Protein AF-K3YEF7-F1 (afdb_monomer)

Foldseek 3Di:
DDPCPDVVVQVVVVVVCVVLCLCPDQADLPQSPDGDGLQCLCAAPPVNQVVQCVLCVVVVNNVLHHDHSDRLVRSLVVSLVVDDPVCSVVSSVSSVVSSVVSVVVSLVSSQVVVVVPVVSNVVNVVVVVVVVVVVVD

Sequence (137 aa):
MAIEIAPWAIKAIDTLLHRHGLRDRDECAMCAQEVETMDHLLTSCVHIREAWFRILRFFGLQCLLPQVEAPFAEWWIQERKRVAKTQRKDFDSLVWLVAWSFWKEWDIQMHERTTLQPVALTSVVLWKRGLEVGLAS

Solvent-accessible surface area (backbone atoms only — not comparable to full-atom values): 7986 Å² total; per-residue (Å²): 134,81,81,76,76,48,75,62,57,59,52,48,50,55,52,48,40,62,73,70,61,75,58,88,56,63,47,22,93,85,74,65,76,48,70,56,40,72,36,33,63,64,26,42,33,68,72,41,41,52,49,49,46,55,54,29,45,74,73,74,42,53,91,61,63,68,50,85,77,38,48,47,70,59,44,51,60,54,46,51,69,76,42,56,83,88,51,36,64,60,50,52,50,50,55,48,55,51,49,51,51,50,52,50,53,48,52,50,54,51,47,55,60,32,66,77,36,78,83,51,45,64,63,50,56,55,47,55,54,51,51,58,54,64,76,75,110

pLDDT: mean 73.19, std 17.08, range [29.02, 92.19]

Mean predicted aligned error: 10.68 Å

Radius of gyration: 16.07 Å; Cα contacts (8 Å, |Δi|>4): 102; chains: 1; bounding box: 41×20×41 Å

Structure (mmCIF, N/CA/C/O backbone):
data_AF-K3YEF7-F1
#
_entry.id   AF-K3YEF7-F1
#
loop_
_atom_site.group_PDB
_atom_site.id
_atom_site.type_symbol
_atom_site.label_atom_id
_atom_site.label_alt_id
_atom_site.label_comp_id
_atom_site.label_asym_id
_atom_site.label_entity_id
_atom_site.label_seq_id
_atom_site.pdbx_PDB_ins_code
_atom_site.Cartn_x
_atom_site.Cartn_y
_atom_site.Cartn_z
_atom_site.occupancy
_atom_site.B_iso_or_equiv
_atom_site.auth_seq_id
_atom_site.auth_comp_id
_atom_site.auth_asym_id
_atom_site.auth_atom_id
_atom_site.pdbx_PDB_model_num
ATOM 1 N N . MET A 1 1 ? 6.898 -7.769 15.592 1.00 29.02 1 MET A N 1
ATOM 2 C CA . MET A 1 1 ? 8.047 -7.110 14.949 1.00 29.02 1 MET A CA 1
ATOM 3 C C . MET A 1 1 ? 7.472 -6.227 13.859 1.00 29.02 1 MET A C 1
ATOM 5 O O . MET A 1 1 ? 7.133 -6.726 12.797 1.00 29.02 1 MET A O 1
ATOM 9 N N . ALA A 1 2 ? 7.164 -4.975 14.200 1.00 30.67 2 AL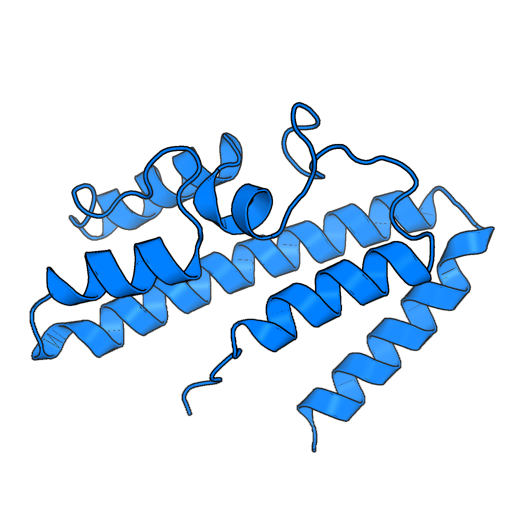A A N 1
ATOM 10 C CA . ALA A 1 2 ? 6.676 -4.008 13.228 1.00 30.67 2 ALA A CA 1
ATOM 11 C C . ALA A 1 2 ? 7.909 -3.495 12.492 1.00 30.67 2 ALA A C 1
ATOM 13 O O . ALA A 1 2 ? 8.770 -2.874 13.111 1.00 30.67 2 ALA A O 1
ATOM 14 N N . ILE A 1 3 ? 8.036 -3.836 11.215 1.00 39.62 3 ILE A N 1
ATOM 15 C CA . ILE A 1 3 ? 9.005 -3.177 10.350 1.00 39.62 3 ILE A CA 1
ATOM 16 C C . ILE A 1 3 ? 8.426 -1.778 10.143 1.00 39.62 3 ILE A C 1
ATOM 18 O O . ILE A 1 3 ? 7.530 -1.583 9.326 1.00 39.62 3 ILE A O 1
ATOM 22 N N . GLU A 1 4 ? 8.854 -0.815 10.958 1.00 36.84 4 GLU A N 1
ATOM 23 C CA . GLU A 1 4 ? 8.623 0.595 10.667 1.00 36.84 4 GLU A CA 1
ATOM 24 C C . GLU A 1 4 ? 9.440 0.925 9.416 1.00 36.84 4 GLU A C 1
ATOM 26 O O . GLU A 1 4 ? 10.593 1.344 9.499 1.00 36.84 4 GLU A O 1
ATOM 31 N N . ILE A 1 5 ? 8.862 0.711 8.228 1.00 47.75 5 ILE A N 1
ATOM 32 C CA . ILE A 1 5 ? 9.358 1.394 7.034 1.00 47.75 5 ILE A CA 1
ATOM 33 C C . ILE A 1 5 ? 9.026 2.858 7.254 1.00 47.75 5 ILE A C 1
ATOM 35 O O . ILE A 1 5 ? 7.924 3.336 6.984 1.00 47.75 5 ILE A O 1
ATOM 39 N N . ALA A 1 6 ? 9.992 3.557 7.830 1.00 46.38 6 ALA A N 1
ATOM 40 C CA . ALA A 1 6 ? 9.911 4.980 8.003 1.00 46.38 6 ALA A CA 1
ATOM 41 C C . ALA A 1 6 ? 9.719 5.633 6.618 1.00 46.38 6 ALA A C 1
ATOM 43 O O . ALA A 1 6 ? 10.348 5.200 5.650 1.00 46.38 6 ALA A O 1
ATOM 44 N N . PRO A 1 7 ? 8.902 6.692 6.495 1.00 48.62 7 PRO A N 1
ATOM 45 C CA . PRO A 1 7 ? 8.644 7.376 5.222 1.00 48.62 7 PRO A CA 1
ATOM 46 C C . PRO A 1 7 ? 9.907 7.801 4.448 1.00 48.62 7 PRO A C 1
ATOM 48 O O . PRO A 1 7 ? 9.867 7.990 3.233 1.00 48.62 7 PRO A O 1
ATOM 51 N N . TRP A 1 8 ? 11.055 7.921 5.127 1.00 44.50 8 TRP A N 1
ATOM 52 C CA . TRP A 1 8 ? 12.343 8.175 4.484 1.00 44.50 8 TRP A CA 1
ATOM 53 C C . TRP A 1 8 ? 12.890 6.971 3.707 1.00 44.50 8 TRP A C 1
ATOM 55 O O . TRP A 1 8 ? 13.545 7.182 2.695 1.00 44.50 8 TRP A O 1
ATOM 65 N N . ALA A 1 9 ? 12.607 5.731 4.115 1.00 46.81 9 ALA A N 1
ATOM 66 C CA . ALA A 1 9 ? 13.024 4.529 3.392 1.00 46.81 9 ALA A CA 1
ATOM 67 C C . ALA A 1 9 ? 12.296 4.425 2.044 1.00 46.81 9 ALA A C 1
ATOM 69 O O . ALA A 1 9 ? 12.902 4.073 1.036 1.00 46.81 9 ALA A O 1
ATOM 70 N 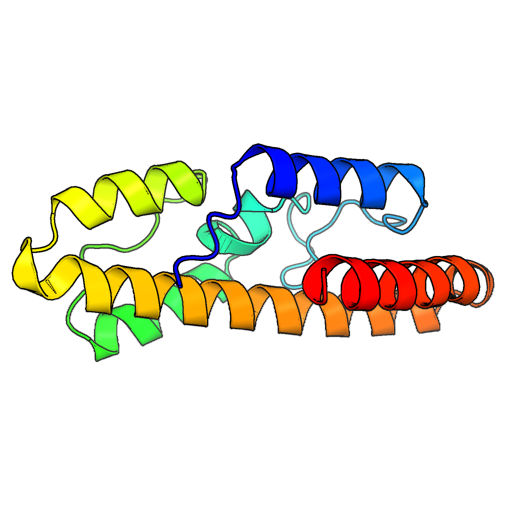N . ILE A 1 10 ? 11.031 4.856 2.008 1.00 53.44 10 ILE A N 1
ATOM 71 C CA . ILE A 1 10 ? 10.236 4.962 0.782 1.00 53.44 10 ILE A CA 1
ATOM 72 C C . ILE A 1 10 ? 10.866 5.961 -0.202 1.00 53.44 10 ILE A C 1
ATOM 74 O O . ILE A 1 10 ? 11.121 5.626 -1.358 1.00 53.44 10 ILE A O 1
ATOM 78 N N . LYS A 1 11 ? 11.213 7.164 0.276 1.00 55.75 11 LYS A N 1
ATOM 79 C CA . LYS A 1 11 ? 11.922 8.176 -0.530 1.00 55.75 11 LYS A CA 1
ATOM 80 C C . LYS A 1 11 ? 13.346 7.766 -0.912 1.00 55.75 11 LYS A C 1
ATOM 82 O O . LYS A 1 11 ? 13.826 8.150 -1.976 1.00 55.75 11 LYS A O 1
ATOM 87 N N . ALA A 1 12 ? 14.037 7.021 -0.053 1.00 56.69 12 ALA A N 1
ATOM 88 C CA . ALA A 1 12 ? 15.392 6.550 -0.316 1.00 56.69 12 ALA A CA 1
ATOM 89 C C . ALA A 1 12 ? 15.406 5.535 -1.461 1.00 56.69 12 ALA A C 1
ATOM 91 O O . ALA A 1 12 ? 16.270 5.624 -2.328 1.00 56.69 12 ALA A O 1
ATOM 92 N N . ILE A 1 13 ? 14.426 4.630 -1.506 1.00 58.34 13 ILE A N 1
ATOM 93 C CA . ILE A 1 13 ? 14.276 3.667 -2.599 1.00 58.34 13 ILE A CA 1
ATOM 94 C C . ILE A 1 13 ? 13.980 4.389 -3.923 1.00 58.34 13 ILE A C 1
ATOM 96 O O . ILE A 1 13 ? 14.663 4.126 -4.909 1.00 58.34 13 ILE A O 1
ATOM 100 N N . ASP A 1 14 ? 13.062 5.361 -3.931 1.00 61.06 14 ASP A N 1
ATOM 101 C CA . ASP A 1 14 ? 12.761 6.184 -5.118 1.00 61.06 14 ASP A CA 1
ATOM 102 C C . ASP A 1 14 ? 13.995 6.971 -5.616 1.00 61.06 14 ASP A C 1
ATOM 104 O O . ASP A 1 14 ? 14.341 6.945 -6.799 1.00 61.06 14 ASP A O 1
ATOM 108 N N . THR A 1 15 ? 14.756 7.569 -4.693 1.00 59.25 15 THR A N 1
ATOM 109 C CA . THR A 1 15 ? 16.005 8.284 -5.013 1.00 59.25 15 THR A CA 1
ATOM 110 C C . THR A 1 15 ? 17.083 7.344 -5.566 1.00 59.25 15 THR A C 1
ATOM 112 O O . THR A 1 15 ? 17.835 7.719 -6.467 1.00 59.25 15 THR A O 1
ATOM 115 N N . LEU A 1 16 ? 17.197 6.127 -5.028 1.00 59.88 16 LEU A N 1
ATOM 116 C CA . LEU A 1 16 ? 18.166 5.127 -5.482 1.00 59.88 16 LEU A CA 1
ATOM 117 C C . LEU A 1 16 ? 17.821 4.602 -6.880 1.00 59.88 16 LEU A C 1
ATOM 119 O O . LEU A 1 16 ? 18.717 4.482 -7.716 1.00 59.88 16 LEU A O 1
ATOM 123 N N . LEU A 1 17 ? 16.538 4.366 -7.162 1.00 57.78 17 LEU A N 1
ATOM 124 C CA . LEU A 1 17 ? 16.057 3.947 -8.483 1.00 57.78 17 LEU A CA 1
ATOM 125 C C . LEU A 1 17 ? 16.373 4.992 -9.560 1.00 57.78 17 LEU A C 1
ATOM 127 O O . LEU A 1 17 ? 16.890 4.638 -10.623 1.00 57.78 17 LEU A O 1
ATOM 131 N N . HIS A 1 18 ? 16.165 6.276 -9.251 1.00 56.34 18 HIS A N 1
ATOM 132 C CA . HIS A 1 18 ? 16.553 7.382 -10.130 1.00 56.34 18 HIS A CA 1
ATOM 133 C C . HIS A 1 18 ? 18.072 7.480 -10.339 1.00 56.34 18 HIS A C 1
ATOM 135 O O . HIS A 1 18 ? 18.526 7.711 -11.458 1.00 56.34 18 HIS A O 1
ATOM 141 N N . ARG A 1 19 ? 18.880 7.289 -9.288 1.00 52.38 19 ARG A N 1
ATOM 142 C CA . ARG A 1 19 ? 20.351 7.404 -9.373 1.00 52.38 19 ARG A CA 1
ATOM 143 C C . ARG A 1 19 ? 21.016 6.288 -10.174 1.00 52.38 19 ARG A C 1
ATOM 145 O O . ARG A 1 19 ? 22.077 6.520 -10.746 1.00 52.38 19 ARG A O 1
ATOM 152 N N . HIS A 1 20 ? 20.425 5.097 -10.203 1.00 54.84 20 HIS A N 1
ATOM 153 C CA . HIS A 1 20 ? 20.998 3.935 -10.888 1.00 54.84 20 HIS A CA 1
ATOM 154 C C . HIS A 1 20 ? 20.498 3.743 -12.327 1.00 54.84 20 HIS A C 1
ATOM 156 O O . HIS A 1 20 ? 20.843 2.736 -12.943 1.00 54.84 20 HIS A O 1
ATOM 162 N N . GLY A 1 21 ? 19.718 4.687 -12.872 1.00 52.22 21 GLY A N 1
ATOM 163 C CA . GLY A 1 21 ? 19.235 4.621 -14.258 1.00 52.22 21 GLY A CA 1
ATOM 164 C C . GLY A 1 21 ? 18.303 3.436 -14.527 1.00 52.22 21 GLY A C 1
ATOM 165 O O . GLY A 1 21 ? 18.144 3.025 -15.669 1.00 52.22 21 GLY A O 1
ATOM 166 N N . LEU A 1 22 ? 17.701 2.872 -13.474 1.00 56.66 22 LEU A N 1
ATOM 167 C CA . LEU A 1 22 ? 16.744 1.763 -13.569 1.00 56.66 22 LEU A CA 1
ATOM 168 C C . LEU A 1 22 ? 15.345 2.244 -13.999 1.00 56.66 22 LEU A C 1
ATOM 170 O O . LEU A 1 22 ? 14.469 1.436 -14.292 1.00 56.66 22 LEU A O 1
ATOM 174 N N . ARG A 1 23 ? 15.154 3.567 -14.068 1.00 56.53 23 ARG A N 1
ATOM 175 C CA . ARG A 1 23 ? 13.996 4.260 -14.639 1.00 56.53 23 ARG A CA 1
ATOM 176 C C . ARG A 1 23 ? 14.363 4.796 -16.025 1.00 56.53 23 ARG A C 1
ATOM 178 O O . ARG A 1 23 ? 14.766 5.942 -16.158 1.00 56.53 23 ARG A O 1
ATOM 185 N N . ASP A 1 24 ? 14.266 3.953 -17.049 1.00 52.91 24 ASP A N 1
ATOM 186 C CA . ASP A 1 24 ? 14.350 4.402 -18.456 1.00 52.91 24 ASP A CA 1
ATOM 187 C C . ASP A 1 24 ? 12.968 4.846 -18.990 1.00 52.91 24 ASP A C 1
ATOM 189 O O . ASP A 1 24 ? 12.842 5.502 -20.020 1.00 52.91 24 ASP A O 1
ATOM 193 N N . ARG A 1 25 ? 11.899 4.517 -18.251 1.00 56.88 25 ARG A N 1
ATOM 194 C CA . ARG A 1 25 ? 10.537 5.012 -18.459 1.00 56.88 25 ARG A CA 1
ATOM 195 C C . ARG A 1 25 ? 9.986 5.527 -17.140 1.00 56.88 25 ARG A C 1
ATOM 197 O O . ARG A 1 25 ? 9.997 4.800 -16.150 1.00 56.88 25 ARG A O 1
ATOM 204 N N . ASP A 1 26 ? 9.460 6.745 -17.160 1.00 69.00 26 ASP A N 1
ATOM 205 C CA . ASP A 1 26 ? 8.807 7.348 -15.998 1.00 69.00 26 ASP A CA 1
ATOM 206 C C . ASP A 1 26 ? 7.422 6.741 -15.728 1.00 69.00 26 ASP A C 1
ATOM 208 O O . ASP A 1 26 ? 6.829 7.042 -14.706 1.00 69.00 26 ASP A O 1
ATOM 212 N N . GLU A 1 27 ? 6.895 5.878 -16.602 1.00 78.75 27 GLU A N 1
ATOM 213 C CA . GLU A 1 27 ? 5.546 5.308 -16.509 1.00 78.75 27 GLU A CA 1
ATOM 214 C C . GLU A 1 27 ? 5.453 4.101 -15.555 1.00 78.75 27 GLU A C 1
ATOM 216 O O . GLU A 1 27 ? 6.294 3.196 -15.571 1.00 78.75 27 GLU A O 1
ATOM 221 N N . CYS A 1 28 ? 4.365 4.042 -14.780 1.00 80.88 28 CYS A N 1
ATOM 222 C CA . CYS A 1 28 ? 4.061 2.968 -13.834 1.00 80.88 28 CYS A CA 1
ATOM 223 C C . CYS A 1 28 ? 4.180 1.575 -14.453 1.00 80.88 28 CYS A C 1
ATOM 225 O O . CYS A 1 28 ? 3.621 1.290 -15.518 1.00 80.88 28 CYS A O 1
ATOM 227 N N . ALA A 1 29 ? 4.838 0.668 -13.727 1.00 76.75 29 ALA A N 1
ATOM 228 C CA . ALA A 1 29 ? 5.115 -0.662 -14.226 1.00 76.75 29 ALA A CA 1
ATOM 229 C C . ALA A 1 29 ? 3.882 -1.523 -14.508 1.00 76.75 29 ALA A C 1
ATOM 231 O O . ALA A 1 29 ? 3.939 -2.424 -15.344 1.00 76.75 29 ALA A O 1
ATOM 232 N N . MET A 1 30 ? 2.772 -1.213 -13.843 1.00 78.00 30 MET A N 1
ATOM 233 C CA . MET A 1 30 ? 1.524 -1.959 -13.958 1.00 78.00 30 MET A CA 1
ATOM 234 C C . MET A 1 30 ? 0.559 -1.336 -14.964 1.00 78.00 30 MET A C 1
ATOM 236 O O . MET A 1 30 ? 0.044 -2.044 -15.821 1.00 78.00 30 MET A O 1
ATOM 240 N N . CYS A 1 31 ? 0.281 -0.031 -14.854 1.00 83.62 31 CYS A N 1
ATOM 241 C CA . CYS A 1 31 ? -0.741 0.613 -15.685 1.00 83.62 31 CYS A CA 1
ATOM 242 C C . CYS A 1 31 ? -0.185 1.267 -16.957 1.00 83.62 31 CYS A C 1
ATOM 244 O O . CYS A 1 31 ? -0.956 1.469 -17.888 1.00 83.62 31 CYS A O 1
ATOM 246 N N . ALA A 1 32 ? 1.114 1.602 -17.001 1.00 82.31 32 ALA A N 1
ATOM 247 C CA . ALA A 1 32 ? 1.764 2.327 -18.100 1.00 82.31 32 ALA A CA 1
ATOM 248 C C . ALA A 1 32 ? 1.052 3.636 -18.524 1.00 82.31 32 ALA A C 1
ATOM 250 O O . ALA A 1 32 ? 1.108 4.031 -19.683 1.00 82.31 32 ALA A O 1
ATOM 251 N N . GLN A 1 33 ? 0.331 4.285 -17.603 1.00 79.75 33 GLN A N 1
ATOM 252 C CA . GLN A 1 33 ? -0.495 5.471 -17.886 1.00 79.75 33 GLN A CA 1
ATOM 253 C C . GLN A 1 33 ? -0.016 6.733 -17.169 1.00 79.75 33 GLN A C 1
ATOM 255 O O . GLN A 1 33 ? -0.118 7.825 -17.717 1.00 79.75 33 GLN A O 1
ATOM 260 N N . GLU A 1 34 ? 0.478 6.594 -15.942 1.00 81.69 34 GLU A N 1
ATOM 261 C CA . GLU A 1 34 ? 0.911 7.714 -15.107 1.00 81.69 34 GLU A CA 1
ATOM 262 C C . GLU A 1 34 ? 2.357 7.543 -14.665 1.00 81.69 34 GLU A C 1
ATOM 264 O O . GLU A 1 34 ? 2.907 6.439 -14.720 1.00 81.69 34 GLU A O 1
ATOM 269 N N . VAL A 1 35 ? 2.946 8.642 -14.187 1.00 79.12 35 VAL A N 1
ATOM 270 C CA . VAL A 1 35 ? 4.290 8.629 -13.620 1.00 79.12 35 VAL A CA 1
ATOM 271 C C . VAL A 1 35 ? 4.330 7.678 -12.434 1.00 79.12 35 VAL A C 1
ATOM 273 O O . VAL A 1 35 ? 3.537 7.764 -11.493 1.00 79.12 35 VAL A O 1
ATOM 276 N N . GLU A 1 36 ? 5.275 6.754 -12.477 1.00 76.19 36 GLU A N 1
ATOM 277 C CA . GLU A 1 36 ? 5.503 5.838 -11.395 1.00 76.19 36 GLU A CA 1
ATOM 278 C C . GLU A 1 36 ? 5.985 6.607 -10.170 1.00 76.19 36 GLU A C 1
ATOM 280 O O . GLU A 1 36 ? 7.008 7.282 -10.174 1.00 76.19 36 GLU A O 1
ATOM 285 N N . THR A 1 37 ? 5.262 6.469 -9.076 1.00 79.81 37 THR A N 1
ATOM 286 C CA . THR A 1 37 ? 5.700 6.886 -7.747 1.00 79.81 37 THR A CA 1
ATOM 287 C C . THR A 1 37 ? 5.328 5.772 -6.786 1.00 79.81 37 THR A C 1
ATOM 289 O O . THR A 1 37 ? 4.456 4.959 -7.094 1.00 79.81 37 THR A O 1
ATOM 292 N N . MET A 1 38 ? 5.967 5.705 -5.619 1.00 76.19 38 MET A N 1
ATOM 293 C CA . MET A 1 38 ? 5.579 4.718 -4.606 1.00 76.19 38 MET A CA 1
ATOM 294 C C . MET A 1 38 ? 4.098 4.866 -4.22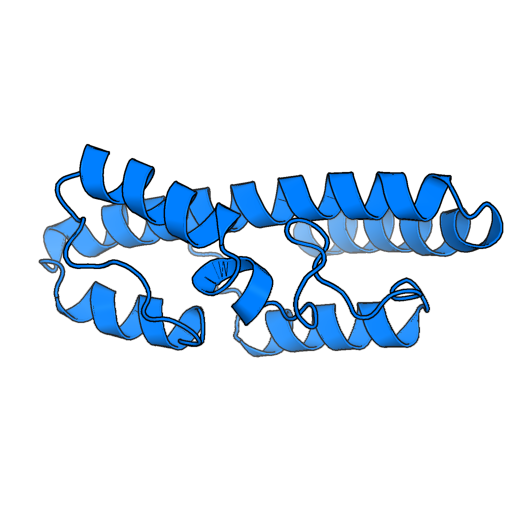7 1.00 76.19 38 MET A C 1
ATOM 296 O O . MET A 1 38 ? 3.387 3.874 -4.094 1.00 76.19 38 MET A O 1
ATOM 300 N N . ASP A 1 39 ? 3.617 6.103 -4.101 1.00 81.44 39 ASP A N 1
ATOM 301 C CA . ASP A 1 39 ? 2.212 6.378 -3.810 1.00 81.44 39 ASP A CA 1
ATOM 302 C C . ASP A 1 39 ? 1.313 5.955 -4.979 1.00 81.44 39 ASP A C 1
ATOM 304 O O . ASP A 1 39 ? 0.300 5.286 -4.776 1.00 81.44 39 ASP A O 1
ATOM 308 N N . HIS A 1 40 ? 1.716 6.212 -6.227 1.00 83.50 40 HIS A N 1
ATOM 309 C CA . HIS A 1 40 ? 0.980 5.679 -7.371 1.00 83.50 40 HIS A CA 1
ATOM 310 C C . HIS A 1 40 ? 0.962 4.144 -7.362 1.00 83.50 40 HIS A C 1
ATOM 312 O O . HIS A 1 40 ? -0.091 3.539 -7.531 1.00 83.50 40 HIS A O 1
ATOM 318 N N . LEU A 1 41 ? 2.085 3.495 -7.077 1.00 83.00 41 LEU A N 1
ATOM 319 C CA . LEU A 1 41 ? 2.189 2.041 -7.018 1.00 83.00 41 LEU A CA 1
ATOM 320 C C . LEU A 1 41 ? 1.343 1.418 -5.898 1.00 83.00 41 LEU A C 1
ATOM 322 O O . LEU A 1 41 ? 0.818 0.326 -6.075 1.00 83.00 41 LEU A O 1
ATOM 326 N N . LEU A 1 42 ? 1.224 2.072 -4.743 1.00 85.12 42 LEU A N 1
ATOM 327 C CA . LEU A 1 42 ? 0.601 1.476 -3.559 1.00 85.12 42 LEU A CA 1
ATOM 328 C C . LEU A 1 42 ? -0.850 1.903 -3.336 1.00 85.12 42 LEU A C 1
ATOM 330 O O . LEU A 1 42 ? -1.594 1.149 -2.707 1.00 85.12 42 LEU A O 1
ATOM 334 N N . THR A 1 43 ? -1.280 3.062 -3.836 1.00 85.69 43 THR A N 1
ATOM 335 C CA . THR A 1 43 ? -2.653 3.561 -3.631 1.00 85.69 43 THR A CA 1
ATOM 336 C C . THR A 1 43 ? -3.344 4.048 -4.891 1.00 85.69 43 THR A C 1
ATOM 338 O O . THR A 1 43 ? -4.564 3.902 -4.972 1.00 85.69 43 THR A O 1
ATOM 341 N N . SER A 1 44 ? -2.626 4.603 -5.875 1.00 84.94 44 SER A N 1
ATOM 342 C CA . SER A 1 44 ? -3.290 5.337 -6.970 1.00 84.94 44 SER A CA 1
ATOM 343 C C . SER A 1 44 ? -3.406 4.573 -8.290 1.00 84.94 44 SER A C 1
ATOM 345 O O . SER A 1 44 ? -4.311 4.873 -9.063 1.00 84.94 44 SER A O 1
ATOM 347 N N . CYS A 1 45 ? -2.596 3.546 -8.539 1.00 87.88 45 CYS A N 1
ATOM 348 C CA . CYS A 1 45 ? -2.648 2.735 -9.754 1.00 87.88 45 CYS A CA 1
ATOM 349 C C . CYS A 1 45 ? -4.006 2.034 -9.884 1.00 87.88 45 CYS A C 1
ATOM 351 O O . CYS A 1 45 ? -4.518 1.448 -8.929 1.00 87.88 45 CYS A O 1
ATOM 353 N N . VAL A 1 46 ? -4.594 2.050 -11.084 1.00 88.19 46 VAL A N 1
ATOM 354 C CA . VAL A 1 46 ? -5.930 1.483 -11.337 1.00 88.19 46 VAL A CA 1
ATOM 355 C C . VAL A 1 46 ? -6.037 0.002 -10.951 1.00 88.19 46 VAL A C 1
ATOM 357 O O . VAL A 1 46 ? -7.019 -0.397 -10.324 1.00 88.19 46 VAL A O 1
ATOM 360 N N . HIS A 1 47 ? -5.007 -0.799 -11.243 1.00 86.31 47 HIS A N 1
ATOM 361 C CA . HIS A 1 47 ? -4.959 -2.219 -10.877 1.00 86.31 47 HIS A CA 1
ATOM 362 C C . HIS A 1 47 ? -4.876 -2.418 -9.362 1.00 86.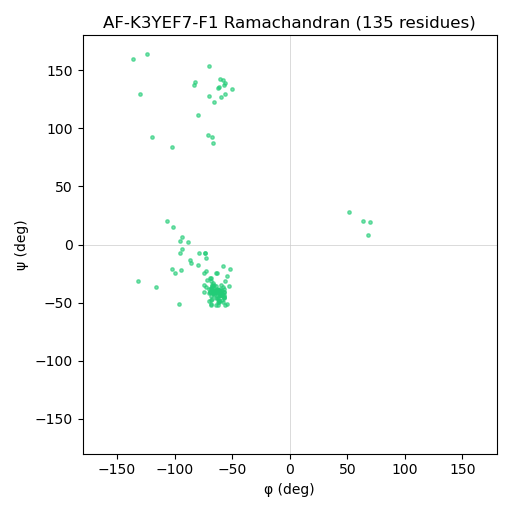31 47 HIS A C 1
ATOM 364 O O . HIS A 1 47 ? -5.488 -3.331 -8.808 1.00 86.31 47 HIS A O 1
ATOM 370 N N . ILE A 1 48 ? -4.160 -1.525 -8.688 1.00 88.94 48 ILE A N 1
ATOM 371 C CA . ILE A 1 48 ? -3.923 -1.566 -7.247 1.00 88.94 48 ILE A CA 1
ATOM 372 C C . ILE A 1 48 ? -5.172 -1.144 -6.484 1.00 88.94 48 ILE A C 1
ATOM 374 O O . ILE A 1 48 ? -5.553 -1.805 -5.522 1.00 88.94 48 ILE A O 1
ATOM 378 N N . ARG A 1 49 ? -5.882 -0.113 -6.954 1.00 89.38 49 ARG A N 1
ATOM 379 C CA . ARG A 1 49 ? -7.182 0.283 -6.393 1.00 89.38 49 ARG A CA 1
ATOM 380 C C . ARG A 1 49 ? -8.213 -0.834 -6.497 1.00 89.38 49 ARG A C 1
ATOM 382 O O . ARG A 1 49 ? -8.921 -1.098 -5.529 1.00 89.38 49 ARG A O 1
ATOM 389 N N . GLU A 1 50 ? -8.280 -1.515 -7.639 1.00 90.62 50 GLU A N 1
ATOM 390 C CA . GLU A 1 50 ? -9.172 -2.666 -7.814 1.00 90.62 50 GLU A CA 1
ATOM 391 C C . GLU A 1 50 ? -8.783 -3.825 -6.880 1.00 90.62 50 GLU A C 1
ATOM 393 O O . GLU A 1 50 ? -9.648 -4.453 -6.263 1.00 90.62 50 GLU A O 1
ATOM 398 N N . ALA A 1 51 ? -7.484 -4.092 -6.711 1.00 90.12 51 ALA A N 1
ATOM 399 C CA . ALA A 1 51 ? -7.008 -5.099 -5.768 1.00 90.12 51 ALA A CA 1
ATOM 400 C C . ALA A 1 51 ? -7.362 -4.734 -4.313 1.00 90.12 51 ALA A C 1
ATOM 402 O O . ALA A 1 51 ? -7.922 -5.569 -3.597 1.00 90.12 51 ALA A O 1
ATOM 403 N N . TRP A 1 52 ? -7.140 -3.483 -3.896 1.00 90.81 52 TRP A N 1
ATOM 404 C CA . TRP A 1 52 ? -7.587 -2.973 -2.595 1.00 90.81 52 TRP A CA 1
ATOM 405 C C . TRP A 1 52 ? -9.094 -3.124 -2.411 1.00 90.81 52 TRP A C 1
ATOM 407 O O . TRP A 1 52 ? -9.523 -3.599 -1.361 1.00 90.81 52 TRP A O 1
ATOM 417 N N . PHE A 1 53 ? -9.897 -2.785 -3.423 1.00 90.94 53 PHE A N 1
ATOM 418 C CA . PHE A 1 53 ? -11.349 -2.966 -3.398 1.00 90.94 53 PHE A CA 1
ATOM 419 C C . PHE A 1 53 ? -11.733 -4.412 -3.116 1.00 90.94 53 PHE A C 1
ATOM 421 O O . PHE A 1 53 ? -12.492 -4.672 -2.181 1.00 90.94 53 PHE A O 1
ATOM 428 N N . ARG A 1 54 ? -11.182 -5.363 -3.872 1.00 92.00 54 ARG A N 1
ATOM 429 C CA . ARG A 1 54 ? -11.492 -6.790 -3.704 1.00 92.00 54 ARG A CA 1
ATOM 430 C C . ARG A 1 54 ? -11.092 -7.305 -2.327 1.00 92.00 54 ARG A C 1
ATOM 432 O O . ARG A 1 54 ? -11.891 -7.984 -1.684 1.00 92.00 54 ARG A O 1
ATOM 439 N N . ILE A 1 55 ? -9.890 -6.959 -1.871 1.00 90.19 55 ILE A N 1
ATOM 440 C CA . ILE A 1 55 ? -9.354 -7.424 -0.590 1.00 90.19 55 ILE A CA 1
ATOM 441 C C . ILE A 1 55 ? -10.143 -6.808 0.566 1.00 90.19 55 ILE A C 1
ATOM 443 O O . ILE A 1 55 ? -10.678 -7.535 1.398 1.00 90.19 55 ILE A O 1
ATOM 447 N N . LEU A 1 56 ? -10.305 -5.484 0.603 1.00 90.75 56 LEU A N 1
ATOM 448 C CA . LEU A 1 56 ? -11.044 -4.819 1.678 1.00 90.75 56 LEU A CA 1
ATOM 449 C C . LEU A 1 56 ? -12.514 -5.236 1.695 1.00 90.75 56 LEU A C 1
ATOM 451 O O . LEU A 1 56 ? -13.062 -5.458 2.771 1.00 90.75 56 LEU A O 1
ATOM 455 N N . ARG A 1 57 ? -13.147 -5.422 0.532 1.00 92.19 57 ARG A N 1
ATOM 456 C CA . ARG A 1 57 ? -14.518 -5.944 0.452 1.00 92.19 57 ARG A CA 1
ATOM 457 C C . ARG A 1 57 ? -14.631 -7.355 1.024 1.00 92.19 57 ARG A C 1
ATOM 459 O O . ARG A 1 57 ? -15.614 -7.632 1.706 1.00 92.19 57 ARG A O 1
ATOM 466 N N . PHE A 1 58 ? -13.648 -8.225 0.788 1.00 89.94 58 PHE A N 1
ATOM 467 C CA . PHE A 1 58 ? -13.621 -9.570 1.374 1.00 89.94 58 PHE A CA 1
ATOM 468 C C . PHE A 1 58 ? -13.614 -9.529 2.911 1.00 89.94 58 PHE A C 1
ATOM 470 O O . PHE A 1 58 ? -14.280 -10.339 3.550 1.00 89.94 58 PHE A O 1
ATOM 477 N N . PHE A 1 59 ? -12.947 -8.535 3.503 1.00 86.81 59 PHE A N 1
ATOM 478 C CA . PHE A 1 59 ? -12.931 -8.307 4.953 1.00 86.81 59 PHE A CA 1
ATOM 479 C C . PHE A 1 59 ? -14.078 -7.415 5.471 1.00 86.81 59 PHE A C 1
ATOM 481 O O . PHE A 1 59 ? -14.125 -7.123 6.664 1.00 86.81 59 PHE A O 1
ATOM 488 N N . GLY A 1 60 ? -15.001 -6.960 4.612 1.00 89.50 60 GLY A N 1
ATOM 489 C CA . GLY A 1 60 ? -16.075 -6.029 4.994 1.00 89.50 60 GLY A CA 1
ATOM 490 C C . GLY A 1 60 ? -15.597 -4.606 5.328 1.00 89.50 60 GLY A C 1
ATOM 491 O O . GLY A 1 60 ? -16.299 -3.854 6.002 1.00 89.50 60 GLY A O 1
ATOM 492 N N . LEU A 1 61 ? -14.400 -4.238 4.870 1.00 89.81 61 LEU A N 1
ATOM 493 C CA . LEU A 1 61 ? -13.703 -2.974 5.128 1.00 89.81 61 LEU A CA 1
ATOM 494 C C . LEU A 1 61 ? -13.693 -2.038 3.910 1.00 89.81 61 LEU A C 1
ATOM 496 O O . LEU A 1 61 ? -12.867 -1.132 3.829 1.00 89.81 61 LEU A O 1
ATOM 500 N N . GLN A 1 62 ? -14.599 -2.219 2.946 1.00 90.19 62 GLN A N 1
ATOM 501 C CA . GLN A 1 62 ? -14.637 -1.421 1.712 1.00 90.19 62 GLN A CA 1
ATOM 502 C C . GLN A 1 62 ? -14.791 0.092 1.950 1.00 90.19 62 GLN A C 1
ATOM 504 O O . GLN A 1 62 ? -14.489 0.891 1.073 1.00 90.19 62 GLN A O 1
ATOM 509 N N . CYS A 1 63 ? -15.247 0.512 3.132 1.00 89.12 63 CYS A N 1
ATOM 510 C CA . CYS A 1 63 ? -15.327 1.926 3.498 1.00 89.12 63 CYS A CA 1
ATOM 511 C C . CYS A 1 63 ? -13.960 2.570 3.799 1.00 89.12 63 CYS A C 1
ATOM 513 O O . CYS A 1 63 ? -13.918 3.788 3.994 1.00 89.12 63 CYS A O 1
ATOM 515 N N . LEU A 1 64 ? -12.886 1.772 3.851 1.00 89.88 64 LEU A N 1
ATOM 516 C CA . LEU A 1 64 ? -11.507 2.189 4.121 1.00 89.88 64 LEU A CA 1
ATOM 517 C C . LEU A 1 64 ? -10.647 2.276 2.848 1.00 89.88 64 LEU A C 1
ATOM 519 O O . LEU A 1 64 ? -9.423 2.280 2.928 1.00 89.88 64 LEU A O 1
ATOM 523 N N . LEU A 1 65 ? -11.259 2.280 1.661 1.00 89.81 65 LEU A N 1
ATOM 524 C CA . LEU A 1 65 ? -10.517 2.329 0.400 1.00 89.81 65 LEU A CA 1
ATOM 525 C C . LEU A 1 65 ? -9.663 3.596 0.281 1.00 89.81 65 LEU A C 1
ATOM 527 O O . LEU A 1 65 ? -10.124 4.668 0.681 1.00 89.81 65 LEU A O 1
ATOM 531 N N . PRO A 1 66 ? -8.455 3.495 -0.303 1.00 85.00 66 PRO A N 1
ATOM 532 C CA . PRO A 1 66 ? -7.658 4.670 -0.594 1.00 85.00 66 PRO A CA 1
ATOM 533 C C . PRO A 1 66 ? -8.380 5.577 -1.582 1.00 85.00 66 PRO A C 1
ATOM 535 O O . PRO A 1 66 ? -8.947 5.125 -2.579 1.00 85.00 66 PRO A O 1
ATOM 538 N N . GLN A 1 67 ? -8.364 6.873 -1.274 1.00 81.25 67 GLN A N 1
ATOM 539 C CA . GLN A 1 67 ? -8.798 7.903 -2.206 1.00 81.25 67 GLN A CA 1
ATOM 540 C C . GLN A 1 67 ? -7.785 8.017 -3.347 1.00 81.25 67 GLN A C 1
ATOM 542 O O . GLN A 1 67 ? -6.606 7.693 -3.187 1.00 81.25 67 GLN A O 1
ATOM 547 N N . VAL A 1 68 ? -8.262 8.476 -4.503 1.00 71.12 68 VAL A N 1
ATOM 548 C CA . VAL A 1 68 ? -7.410 8.775 -5.657 1.00 71.12 68 VAL A CA 1
ATOM 549 C C . VAL A 1 68 ? -6.338 9.778 -5.221 1.00 71.12 68 VAL A C 1
ATOM 551 O O . VAL A 1 68 ? -6.673 10.771 -4.582 1.00 71.12 68 VAL A O 1
ATOM 554 N N . GLU A 1 69 ? -5.070 9.472 -5.515 1.00 75.00 69 GLU A N 1
ATOM 555 C CA . GLU A 1 69 ? -3.889 10.301 -5.209 1.00 75.00 69 GLU A CA 1
ATOM 556 C C . GLU A 1 69 ? -3.533 10.459 -3.719 1.00 75.00 69 GLU A C 1
ATOM 558 O O . GLU A 1 69 ? -2.621 11.213 -3.381 1.00 75.00 69 GLU A O 1
ATOM 563 N N . ALA A 1 70 ? -4.181 9.733 -2.801 1.00 78.00 70 ALA A N 1
ATOM 564 C CA . ALA A 1 70 ? -3.800 9.789 -1.391 1.00 78.00 70 ALA A CA 1
ATOM 565 C C . ALA A 1 70 ? -2.429 9.116 -1.162 1.00 78.00 70 ALA A C 1
ATOM 567 O O . ALA A 1 70 ? -2.278 7.939 -1.517 1.00 78.00 70 ALA A O 1
ATOM 568 N N . PRO A 1 71 ? -1.456 9.787 -0.512 1.00 85.00 71 PRO A N 1
ATOM 569 C CA . PRO A 1 71 ? -0.193 9.157 -0.145 1.00 85.00 71 PRO A CA 1
ATOM 570 C C . PRO A 1 71 ? -0.430 7.924 0.730 1.00 85.00 71 PRO A C 1
ATOM 572 O O . PRO A 1 71 ? -1.246 7.960 1.660 1.00 85.00 71 PRO A O 1
ATOM 575 N N . PHE A 1 72 ? 0.294 6.834 0.472 1.00 84.62 72 PHE A N 1
ATOM 576 C CA . PHE A 1 72 ? 0.038 5.537 1.111 1.00 84.62 72 PHE A CA 1
ATOM 577 C C . PHE A 1 72 ? 0.097 5.614 2.639 1.00 84.62 72 PHE A C 1
ATOM 579 O O . PHE A 1 72 ? -0.794 5.122 3.337 1.00 84.62 72 PHE A O 1
ATOM 586 N N . ALA A 1 73 ? 1.126 6.280 3.165 1.00 84.25 73 ALA A N 1
ATOM 587 C CA . ALA A 1 73 ? 1.316 6.431 4.603 1.00 84.25 73 ALA A CA 1
ATOM 588 C C . ALA A 1 73 ? 0.202 7.269 5.252 1.00 84.25 73 ALA A C 1
ATOM 590 O O . ALA A 1 73 ? -0.263 6.947 6.348 1.00 84.25 73 ALA A O 1
ATOM 591 N N . GLU A 1 74 ? -0.246 8.331 4.580 1.00 86.69 74 GLU A N 1
ATOM 592 C CA . GLU A 1 74 ? -1.303 9.203 5.092 1.00 86.69 74 GLU A CA 1
ATOM 593 C C . GLU A 1 74 ? -2.645 8.482 5.122 1.00 86.69 74 GLU A C 1
ATOM 595 O O . GLU A 1 74 ? -3.311 8.478 6.162 1.00 86.69 74 GLU A O 1
ATOM 600 N N . TRP A 1 75 ? -2.997 7.810 4.023 1.00 90.50 75 TRP A N 1
ATOM 601 C CA . TRP A 1 75 ? -4.192 6.976 3.940 1.00 90.50 75 TRP A CA 1
ATOM 602 C C . TRP A 1 75 ? -4.214 5.922 5.052 1.00 90.50 75 TRP A C 1
ATOM 604 O O . TRP A 1 75 ? -5.177 5.854 5.818 1.00 90.50 75 TRP A O 1
ATOM 614 N N . TRP A 1 76 ? -3.132 5.155 5.217 1.00 90.69 76 TRP A N 1
ATOM 615 C CA . TRP A 1 76 ? -3.065 4.117 6.247 1.00 90.69 76 TRP A CA 1
ATOM 616 C C . TRP A 1 76 ? -3.290 4.706 7.647 1.00 90.69 76 TRP A C 1
ATOM 618 O O . TRP A 1 76 ? -4.143 4.224 8.400 1.00 90.69 76 TRP A O 1
ATOM 628 N N . ILE A 1 77 ? -2.592 5.788 8.004 1.00 88.19 77 ILE A N 1
ATOM 629 C CA . ILE A 1 77 ? -2.737 6.421 9.324 1.00 88.19 77 ILE A CA 1
ATOM 630 C C . ILE A 1 77 ? -4.165 6.938 9.548 1.00 88.19 77 ILE A C 1
ATOM 632 O O . ILE A 1 77 ? -4.680 6.841 10.669 1.00 88.19 77 ILE A O 1
ATOM 636 N N . GLN A 1 78 ? -4.803 7.499 8.520 1.00 90.25 78 GLN A N 1
ATOM 637 C CA . GLN A 1 78 ? -6.170 8.011 8.605 1.00 90.25 78 GLN A CA 1
ATOM 638 C C . GLN A 1 78 ? -7.186 6.880 8.789 1.00 90.25 78 GLN A C 1
ATOM 640 O O . GLN A 1 78 ? -7.958 6.903 9.753 1.00 90.25 78 GLN A O 1
ATOM 645 N N . GLU A 1 79 ? -7.137 5.848 7.950 1.00 90.88 79 GLU A N 1
ATOM 646 C CA . GLU A 1 79 ? -8.088 4.735 8.005 1.00 90.88 79 GLU A CA 1
ATOM 647 C C . GLU A 1 79 ? -7.925 3.892 9.268 1.00 90.88 79 GLU A C 1
ATOM 649 O O . GLU A 1 79 ? -8.906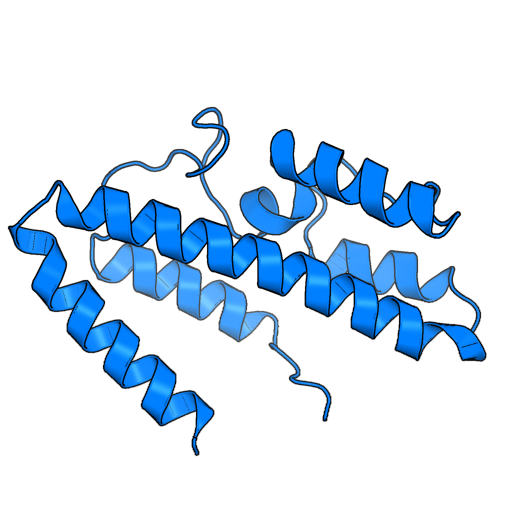 3.502 9.908 1.00 90.88 79 GLU A O 1
ATOM 654 N N . ARG A 1 80 ? -6.689 3.733 9.748 1.00 90.81 80 ARG A N 1
ATOM 655 C CA . ARG A 1 80 ? -6.402 3.080 11.030 1.00 90.81 80 ARG A CA 1
ATOM 656 C C . ARG A 1 80 ? -7.128 3.728 12.212 1.00 90.81 80 ARG A C 1
ATOM 658 O O . ARG A 1 80 ? -7.466 3.041 13.182 1.00 90.81 80 ARG A O 1
ATOM 665 N N . LYS A 1 81 ? -7.377 5.044 12.178 1.00 90.94 81 LYS A N 1
ATOM 666 C CA . LYS A 1 81 ? -8.126 5.738 13.246 1.00 90.94 81 LYS A CA 1
ATOM 667 C C . LYS A 1 81 ? -9.597 5.322 13.276 1.00 90.94 81 LYS A C 1
ATOM 669 O O . LYS A 1 81 ? -10.176 5.327 14.362 1.00 90.94 81 LYS A O 1
ATOM 674 N N . ARG A 1 82 ? -10.158 4.927 12.129 1.00 91.12 82 ARG A N 1
ATOM 675 C CA . ARG A 1 82 ? -11.545 4.458 11.968 1.00 91.12 82 ARG A CA 1
ATOM 676 C C . ARG A 1 82 ? -11.724 2.998 12.402 1.00 91.12 82 ARG A C 1
ATOM 678 O O . ARG A 1 82 ? -12.840 2.588 12.700 1.00 91.12 82 ARG A O 1
ATOM 685 N N . VAL A 1 83 ? -10.631 2.240 12.511 1.00 90.25 83 VAL A N 1
ATOM 686 C CA . VAL A 1 83 ? -10.620 0.856 13.009 1.00 90.25 83 VAL A CA 1
ATOM 687 C C . VAL A 1 83 ? -10.590 0.814 14.543 1.00 90.25 83 VAL A C 1
ATOM 689 O O . VAL A 1 83 ? -9.827 1.538 15.205 1.00 90.25 83 VAL A O 1
ATOM 692 N N . ALA A 1 84 ? -11.400 -0.079 15.123 1.00 91.81 84 ALA A N 1
ATOM 693 C CA . ALA A 1 84 ? -11.444 -0.331 16.561 1.00 91.81 84 ALA A CA 1
ATOM 694 C C . ALA A 1 84 ? -10.055 -0.707 17.103 1.00 91.81 84 ALA A C 1
ATOM 696 O O . ALA A 1 84 ? -9.327 -1.482 16.487 1.00 91.81 84 ALA A O 1
ATOM 697 N N . LYS A 1 85 ? -9.678 -0.195 18.286 1.00 89.75 85 LYS A N 1
ATOM 698 C CA . LYS A 1 85 ? -8.323 -0.375 18.855 1.00 89.75 85 LYS A CA 1
ATOM 699 C C . LYS A 1 85 ? -7.871 -1.840 18.916 1.00 89.75 85 LYS A C 1
ATOM 701 O O . LYS A 1 85 ? -6.691 -2.104 18.707 1.00 89.75 85 LYS A O 1
ATOM 706 N N . THR A 1 86 ? -8.795 -2.759 19.184 1.00 91.75 86 THR A N 1
ATOM 707 C CA . THR A 1 86 ? -8.550 -4.207 19.254 1.00 91.75 86 THR A CA 1
ATOM 708 C C . THR A 1 86 ? -8.217 -4.826 17.896 1.00 91.75 86 THR A C 1
ATOM 710 O O . THR A 1 86 ? -7.410 -5.743 17.849 1.00 91.75 86 THR A O 1
ATOM 713 N N . GLN A 1 87 ? -8.767 -4.291 16.804 1.00 89.25 87 GLN A N 1
ATOM 714 C CA . GLN A 1 87 ? -8.606 -4.798 15.434 1.00 89.25 87 GLN A CA 1
ATOM 715 C C . GLN A 1 87 ? -7.487 -4.096 14.649 1.00 89.25 87 GLN A C 1
ATOM 717 O O . GLN A 1 87 ? -7.146 -4.511 13.546 1.00 89.25 87 GLN A O 1
ATOM 722 N N . ARG A 1 88 ? -6.882 -3.032 15.200 1.00 89.50 88 ARG A N 1
ATOM 723 C CA . ARG A 1 88 ? -5.827 -2.268 14.506 1.00 89.50 88 ARG A CA 1
ATOM 724 C C . ARG A 1 88 ? -4.631 -3.125 14.115 1.00 89.50 88 ARG A C 1
ATOM 726 O O . ARG A 1 88 ? -4.085 -2.905 13.049 1.00 89.50 88 ARG A O 1
ATOM 733 N N . LYS A 1 89 ? -4.240 -4.098 14.943 1.00 87.75 89 LYS A N 1
ATOM 734 C CA . LYS A 1 89 ? -3.123 -5.002 14.622 1.00 87.75 89 LYS A CA 1
ATOM 735 C C . LYS A 1 89 ? -3.414 -5.856 13.390 1.00 87.75 89 LYS A C 1
ATOM 737 O O . LYS A 1 89 ? -2.532 -6.018 12.552 1.00 87.75 89 LYS A O 1
ATOM 742 N N . ASP A 1 90 ? -4.636 -6.364 13.278 1.00 88.12 90 ASP A N 1
ATOM 743 C CA . ASP A 1 90 ? -5.051 -7.201 12.152 1.00 88.12 90 ASP A CA 1
ATOM 744 C C . ASP A 1 90 ? -5.153 -6.361 10.878 1.00 88.12 90 ASP A C 1
ATOM 746 O O . ASP A 1 90 ? -4.652 -6.761 9.831 1.00 88.12 90 ASP A O 1
ATOM 750 N N . PHE A 1 91 ? -5.706 -5.149 10.991 1.00 88.88 91 PHE A N 1
ATOM 751 C CA . PHE A 1 91 ? -5.737 -4.181 9.896 1.00 88.88 91 PHE A CA 1
ATOM 752 C C . PHE A 1 91 ? -4.331 -3.780 9.433 1.00 88.88 91 PHE A C 1
ATOM 754 O O . PHE A 1 91 ? -4.042 -3.856 8.245 1.00 88.88 91 PHE A O 1
ATOM 761 N N . ASP A 1 92 ? -3.439 -3.416 10.359 1.00 88.06 92 ASP A N 1
ATOM 762 C CA . ASP A 1 92 ? -2.049 -3.054 10.055 1.00 88.06 92 ASP A CA 1
ATOM 763 C C . ASP A 1 92 ? -1.320 -4.222 9.36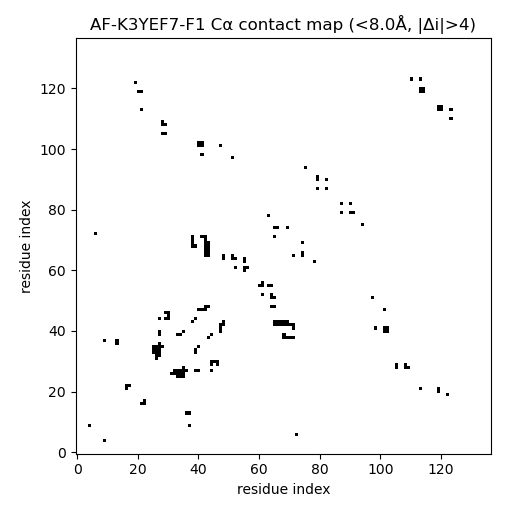5 1.00 88.06 92 ASP A C 1
ATOM 765 O O . ASP A 1 92 ? -0.586 -4.019 8.399 1.00 88.0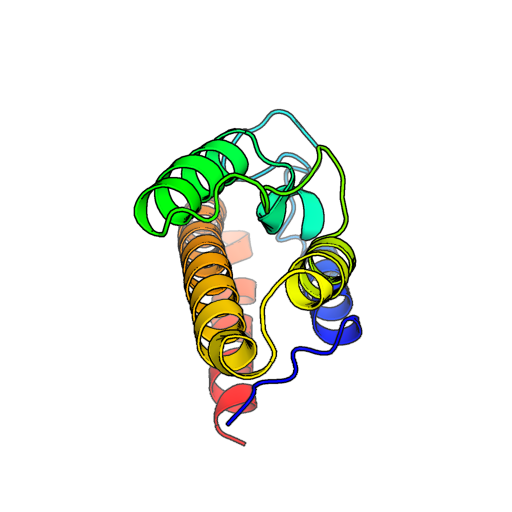6 92 ASP A O 1
ATOM 769 N N . SER A 1 93 ? -1.568 -5.457 9.817 1.00 88.00 93 SER A N 1
ATOM 770 C CA . SER A 1 93 ? -0.994 -6.666 9.213 1.00 88.00 93 SER A CA 1
ATOM 771 C C . SER A 1 93 ? -1.531 -6.909 7.804 1.00 88.00 93 SER A C 1
ATOM 773 O O . SER A 1 93 ? -0.758 -7.236 6.906 1.00 88.00 93 SER A O 1
ATOM 775 N N . LEU A 1 94 ? -2.836 -6.720 7.585 1.00 88.88 94 LEU A N 1
ATOM 776 C CA . LEU A 1 94 ? -3.446 -6.828 6.262 1.00 88.88 94 LEU A CA 1
ATOM 777 C C . LEU A 1 94 ? -2.863 -5.784 5.307 1.00 88.88 94 LEU A C 1
ATOM 779 O O . LEU A 1 94 ? -2.401 -6.144 4.227 1.00 88.88 94 LEU A O 1
ATOM 783 N N . VAL A 1 95 ? -2.850 -4.509 5.710 1.00 87.94 95 VAL A N 1
ATOM 784 C CA . VAL A 1 95 ? -2.334 -3.409 4.884 1.00 87.94 95 VAL A CA 1
ATOM 785 C C . VAL A 1 95 ? -0.887 -3.675 4.482 1.00 87.94 95 VAL A C 1
ATOM 787 O O . VAL A 1 95 ? -0.533 -3.560 3.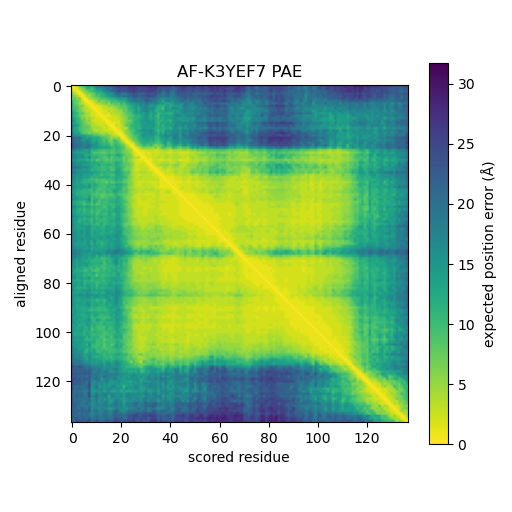309 1.00 87.94 95 VAL A O 1
ATOM 790 N N . TRP A 1 96 ? -0.073 -4.112 5.440 1.00 86.94 96 TRP A N 1
ATOM 791 C CA . TRP A 1 96 ? 1.312 -4.482 5.200 1.00 86.94 96 TRP A CA 1
ATOM 792 C C . TRP A 1 96 ? 1.466 -5.645 4.212 1.00 86.94 96 TRP A C 1
ATOM 794 O O . TRP A 1 96 ? 2.244 -5.545 3.265 1.00 86.94 96 TRP A O 1
ATOM 804 N N . LEU A 1 97 ? 0.721 -6.740 4.398 1.00 85.69 97 LEU A N 1
ATOM 805 C CA . LEU A 1 97 ? 0.787 -7.914 3.518 1.00 85.69 97 LEU A CA 1
ATOM 806 C C . LEU A 1 97 ? 0.410 -7.572 2.075 1.00 85.69 97 LEU A C 1
ATOM 808 O O . LEU A 1 97 ? 1.037 -8.062 1.132 1.00 85.69 97 LEU A O 1
ATOM 812 N N . VAL A 1 98 ? -0.603 -6.727 1.903 1.00 87.00 98 VAL A N 1
ATOM 813 C CA . VAL A 1 98 ? -1.070 -6.293 0.587 1.00 87.00 98 VAL A CA 1
ATOM 814 C C . VAL A 1 98 ? -0.042 -5.376 -0.075 1.00 87.00 98 VAL A C 1
ATOM 816 O O . VAL A 1 98 ? 0.375 -5.656 -1.198 1.00 87.00 98 VAL A O 1
ATOM 819 N N . ALA A 1 99 ? 0.452 -4.361 0.640 1.00 86.75 99 ALA A N 1
ATOM 820 C CA . ALA A 1 99 ? 1.496 -3.468 0.138 1.00 86.75 99 ALA A CA 1
ATOM 821 C C . ALA A 1 99 ? 2.781 -4.228 -0.233 1.00 86.75 99 ALA A C 1
ATOM 823 O O . ALA A 1 99 ? 3.355 -4.003 -1.296 1.00 86.75 99 ALA A O 1
ATOM 824 N N . TRP A 1 100 ? 3.194 -5.190 0.596 1.00 82.94 100 TRP A N 1
ATOM 825 C CA . TRP A 1 100 ? 4.337 -6.058 0.313 1.00 82.94 100 TRP A CA 1
ATOM 826 C C . TRP A 1 100 ? 4.132 -6.927 -0.932 1.00 82.94 100 TRP A C 1
ATOM 828 O O . TRP A 1 100 ? 5.059 -7.126 -1.716 1.00 82.94 100 TRP A O 1
ATOM 838 N N . SER A 1 101 ? 2.919 -7.444 -1.135 1.00 84.44 101 SER A N 1
ATOM 839 C CA . SER A 1 101 ? 2.598 -8.251 -2.316 1.00 84.44 101 SER A CA 1
ATOM 840 C C . SER A 1 101 ? 2.672 -7.415 -3.594 1.00 84.44 101 SER A C 1
ATOM 842 O O . SER A 1 101 ? 3.246 -7.867 -4.582 1.00 84.44 101 SER A O 1
ATOM 844 N N . PHE A 1 102 ? 2.175 -6.177 -3.554 1.00 84.62 102 PHE A N 1
ATOM 845 C CA . PHE A 1 102 ? 2.289 -5.234 -4.669 1.00 84.62 102 PHE A CA 1
ATOM 846 C C . PHE A 1 102 ? 3.735 -4.841 -4.955 1.00 84.62 102 PHE A C 1
ATOM 848 O O . PHE A 1 102 ? 4.148 -4.838 -6.111 1.00 84.62 102 PHE A O 1
ATOM 855 N N . TRP A 1 103 ? 4.517 -4.579 -3.907 1.00 81.62 103 TRP A N 1
ATOM 856 C CA . TRP A 1 103 ? 5.946 -4.304 -4.033 1.00 81.62 103 TRP A CA 1
ATOM 857 C C . TRP A 1 103 ? 6.701 -5.462 -4.695 1.00 81.62 103 TRP A C 1
ATOM 859 O O . TRP A 1 103 ? 7.540 -5.248 -5.565 1.00 81.62 103 TRP A O 1
ATOM 869 N N . LYS A 1 104 ? 6.390 -6.705 -4.314 1.00 79.31 104 LYS A N 1
ATOM 870 C CA . LYS A 1 104 ? 7.022 -7.889 -4.904 1.00 79.31 104 LYS A CA 1
ATOM 871 C C . LYS A 1 104 ? 6.673 -8.053 -6.381 1.00 79.31 104 LYS A C 1
ATOM 873 O O . LYS A 1 104 ? 7.559 -8.349 -7.173 1.00 79.31 104 LYS A O 1
ATOM 878 N N . GLU A 1 105 ? 5.406 -7.860 -6.740 1.00 82.88 105 GLU A N 1
ATOM 879 C CA . GLU A 1 105 ? 4.984 -7.903 -8.142 1.00 82.88 105 GLU A CA 1
ATOM 880 C C . GLU A 1 105 ? 5.722 -6.834 -8.953 1.00 82.88 105 GLU A C 1
ATOM 882 O O . GLU A 1 105 ? 6.265 -7.109 -10.016 1.00 82.88 105 GLU A O 1
ATOM 887 N N . TRP A 1 106 ? 5.833 -5.628 -8.400 1.00 80.81 106 TRP A N 1
ATOM 888 C CA . TRP A 1 106 ? 6.604 -4.555 -9.008 1.00 80.81 106 TRP A CA 1
ATOM 889 C C . TRP A 1 106 ? 8.092 -4.898 -9.191 1.00 80.81 106 TRP A C 1
ATOM 891 O O . TRP A 1 106 ? 8.627 -4.655 -10.270 1.00 80.81 106 TRP A O 1
ATOM 901 N N . ASP A 1 107 ? 8.753 -5.510 -8.200 1.00 78.56 107 ASP A N 1
ATOM 902 C CA . ASP A 1 107 ? 10.157 -5.951 -8.321 1.00 78.56 107 ASP A CA 1
ATOM 903 C C . ASP A 1 107 ? 10.335 -6.983 -9.446 1.00 78.56 107 ASP A C 1
ATOM 905 O O . ASP A 1 107 ? 11.316 -6.921 -10.188 1.00 78.56 107 ASP A O 1
ATOM 909 N N . ILE A 1 108 ? 9.373 -7.898 -9.619 1.00 79.88 108 ILE A N 1
ATOM 910 C CA . ILE A 1 108 ? 9.372 -8.865 -10.728 1.00 79.88 108 ILE A CA 1
ATOM 911 C C . ILE A 1 108 ? 9.257 -8.130 -12.066 1.00 79.88 108 ILE A C 1
ATOM 913 O O . ILE A 1 108 ? 10.108 -8.315 -12.936 1.00 79.88 108 ILE A O 1
ATOM 917 N N . GLN A 1 109 ? 8.266 -7.247 -12.208 1.00 76.31 109 GLN A N 1
ATOM 918 C CA . GLN A 1 109 ? 8.048 -6.480 -13.439 1.00 76.31 109 GLN A CA 1
ATOM 919 C C . GLN A 1 109 ? 9.259 -5.601 -13.786 1.00 76.31 109 GLN A C 1
ATOM 921 O O . GLN A 1 109 ? 9.669 -5.514 -14.945 1.00 76.31 109 GLN A O 1
ATOM 926 N N . MET A 1 110 ? 9.883 -4.971 -12.788 1.00 71.19 110 MET A N 1
ATOM 927 C CA . MET A 1 110 ? 11.101 -4.187 -12.990 1.00 71.19 110 MET A CA 1
ATOM 928 C C . MET A 1 110 ? 12.305 -5.049 -13.346 1.00 71.19 110 MET A C 1
ATOM 930 O O . MET A 1 110 ? 13.103 -4.661 -14.205 1.00 71.19 110 MET A O 1
ATOM 934 N N . HIS A 1 111 ? 12.436 -6.228 -12.738 1.00 68.75 111 HIS A N 1
ATOM 935 C CA . HIS A 1 111 ? 13.476 -7.175 -13.107 1.00 68.75 111 HIS A CA 1
ATOM 936 C C . HIS A 1 111 ? 13.326 -7.611 -14.566 1.00 68.75 111 HIS A C 1
ATOM 938 O O . HIS A 1 111 ? 14.293 -7.524 -15.320 1.00 68.75 111 HIS A O 1
ATOM 944 N N . GLU A 1 112 ? 12.120 -7.983 -14.996 1.00 69.00 112 GLU A N 1
ATOM 945 C CA . GLU A 1 112 ? 11.840 -8.350 -16.387 1.00 69.00 112 GLU A CA 1
ATOM 946 C C . GLU A 1 112 ? 12.160 -7.198 -17.351 1.00 69.00 112 GLU A C 1
ATOM 948 O O . GLU A 1 112 ? 12.911 -7.383 -18.312 1.00 69.00 112 GLU A O 1
ATOM 953 N N . ARG A 1 113 ? 11.713 -5.972 -17.051 1.00 68.38 113 ARG A N 1
ATOM 954 C CA . ARG A 1 113 ? 12.049 -4.771 -17.841 1.00 68.38 113 ARG A CA 1
ATOM 955 C C . ARG A 1 113 ? 13.554 -4.531 -17.945 1.00 68.38 113 ARG A C 1
ATOM 957 O O . ARG A 1 113 ? 14.044 -4.156 -19.007 1.00 68.38 113 ARG A O 1
ATOM 964 N N . THR A 1 114 ? 14.286 -4.788 -16.866 1.00 62.34 114 THR A N 1
ATOM 965 C CA . THR A 1 114 ? 15.745 -4.641 -16.822 1.00 62.34 114 THR A CA 1
ATOM 966 C C . THR A 1 114 ? 16.455 -5.772 -17.569 1.00 62.34 114 THR A C 1
ATOM 968 O O . THR A 1 114 ? 17.462 -5.529 -18.222 1.00 62.34 114 THR A O 1
ATOM 971 N N . THR A 1 115 ? 15.931 -7.002 -17.555 1.00 59.31 115 THR A N 1
ATOM 972 C CA . THR A 1 115 ? 16.507 -8.118 -18.331 1.00 59.31 115 THR A CA 1
ATOM 973 C C . THR A 1 115 ? 16.441 -7.891 -19.841 1.00 59.31 115 THR A C 1
ATOM 975 O O . THR A 1 115 ? 17.297 -8.389 -20.571 1.00 59.31 115 THR A O 1
ATOM 978 N N . LEU A 1 116 ? 15.493 -7.071 -20.306 1.00 59.34 116 LEU A N 1
ATOM 979 C CA . LEU A 1 116 ? 15.418 -6.614 -21.696 1.00 59.34 116 LEU A CA 1
ATOM 980 C C . LEU A 1 116 ? 16.512 -5.584 -22.050 1.00 59.34 116 LEU A C 1
ATOM 982 O O . LEU A 1 116 ? 16.716 -5.297 -23.228 1.00 59.34 116 LEU A O 1
ATOM 986 N N . GLN A 1 117 ? 17.232 -5.051 -21.056 1.00 57.53 117 GLN A N 1
ATOM 987 C CA . GLN A 1 117 ? 18.336 -4.098 -21.192 1.00 57.53 117 GLN A CA 1
ATOM 988 C C . GLN A 1 117 ? 19.632 -4.705 -20.616 1.00 57.53 117 GLN A C 1
ATOM 990 O O . GLN A 1 117 ? 19.927 -4.547 -19.429 1.00 57.53 117 GLN A O 1
ATOM 995 N N . PRO A 1 118 ? 20.466 -5.373 -21.439 1.00 55.81 118 PRO A N 1
ATOM 996 C CA . PRO A 1 118 ? 21.643 -6.115 -20.971 1.00 55.81 118 PRO A CA 1
ATOM 997 C C . PRO A 1 118 ? 22.630 -5.301 -20.116 1.00 55.81 118 PRO A C 1
ATOM 999 O O . PRO A 1 118 ? 23.322 -5.865 -19.271 1.00 55.81 118 PRO A O 1
ATOM 1002 N N . VAL A 1 119 ? 22.686 -3.977 -20.305 1.00 59.91 119 VAL A N 1
ATOM 1003 C CA . VAL A 1 119 ? 23.585 -3.076 -19.565 1.00 59.91 119 VAL A CA 1
ATOM 1004 C C . VAL A 1 119 ? 23.139 -2.820 -18.117 1.00 59.91 119 VAL A C 1
ATOM 1006 O O . VAL A 1 119 ? 23.974 -2.522 -17.268 1.00 59.91 119 VAL A O 1
ATOM 1009 N N . ALA A 1 120 ? 21.847 -2.969 -17.811 1.00 56.72 120 ALA A N 1
ATOM 1010 C CA . ALA A 1 120 ? 21.265 -2.643 -16.505 1.00 56.72 120 ALA A CA 1
ATOM 1011 C C . ALA A 1 120 ? 21.202 -3.850 -15.540 1.00 56.72 120 ALA A C 1
ATOM 1013 O O . ALA A 1 120 ? 20.859 -3.714 -14.367 1.00 56.72 120 ALA A O 1
ATOM 1014 N N . LEU A 1 121 ? 21.590 -5.047 -15.993 1.00 60.81 121 LEU A N 1
ATOM 1015 C CA . LEU A 1 121 ? 21.586 -6.267 -15.175 1.00 60.81 121 LEU A CA 1
ATOM 1016 C C . LEU A 1 121 ? 22.592 -6.230 -14.014 1.00 60.81 121 LEU A C 1
ATOM 1018 O O . LEU A 1 121 ? 22.324 -6.759 -12.934 1.00 60.81 121 LEU A O 1
ATOM 1022 N N . THR A 1 122 ? 23.751 -5.602 -14.210 1.00 59.44 122 THR A N 1
ATOM 1023 C CA . THR A 1 122 ? 24.821 -5.552 -13.202 1.00 59.44 122 THR A CA 1
ATOM 1024 C C . THR A 1 122 ? 24.446 -4.681 -12.003 1.00 59.44 122 THR A C 1
ATOM 1026 O O . THR A 1 122 ? 24.728 -5.062 -10.866 1.00 59.44 122 THR A O 1
ATOM 1029 N N . SER A 1 123 ? 23.757 -3.558 -12.222 1.00 57.94 123 SER A N 1
ATOM 1030 C CA . SER A 1 123 ? 23.273 -2.672 -11.156 1.00 57.94 123 SER A CA 1
ATOM 1031 C C . SER A 1 123 ? 22.160 -3.317 -10.321 1.00 57.94 123 SER A C 1
ATOM 1033 O O . SER A 1 123 ? 22.173 -3.187 -9.096 1.00 57.94 123 SER A O 1
ATOM 1035 N N . VAL A 1 124 ? 21.259 -4.093 -10.938 1.00 60.56 124 VAL A N 1
ATOM 1036 C CA . VAL A 1 124 ? 20.191 -4.820 -10.219 1.00 60.56 124 VAL A CA 1
ATOM 1037 C C . VAL A 1 124 ? 20.741 -5.946 -9.341 1.00 60.56 124 VAL A C 1
ATOM 1039 O O . VAL A 1 124 ? 20.331 -6.083 -8.188 1.00 60.56 124 VAL A O 1
ATOM 1042 N N . VAL A 1 125 ? 21.687 -6.745 -9.846 1.00 63.81 125 VAL A N 1
ATOM 1043 C CA . VAL A 1 125 ? 22.281 -7.860 -9.078 1.00 63.81 125 VAL A CA 1
ATOM 1044 C C . VAL A 1 125 ? 23.027 -7.352 -7.841 1.00 63.81 125 VAL A C 1
ATOM 1046 O O . VAL A 1 125 ? 22.932 -7.954 -6.769 1.00 63.81 125 VAL A O 1
ATOM 1049 N N . LEU A 1 126 ? 23.745 -6.234 -7.968 1.00 63.66 126 LEU A N 1
ATOM 1050 C CA . LEU A 1 126 ? 24.444 -5.607 -6.845 1.00 63.66 126 LEU A CA 1
ATOM 1051 C C . LEU A 1 126 ? 23.466 -5.037 -5.808 1.00 63.66 126 LEU A C 1
ATOM 1053 O O . LEU A 1 126 ? 23.705 -5.179 -4.608 1.00 63.66 126 LEU A O 1
ATOM 1057 N N . TRP A 1 127 ? 22.343 -4.462 -6.248 1.00 57.34 127 TRP A N 1
ATOM 1058 C CA . TRP A 1 127 ? 21.301 -3.966 -5.348 1.00 57.34 127 TRP A CA 1
ATOM 1059 C C . TRP A 1 127 ? 20.584 -5.088 -4.589 1.00 57.34 127 TRP A C 1
ATOM 1061 O O . TRP A 1 127 ? 20.465 -4.991 -3.367 1.00 57.34 127 TRP A O 1
ATOM 1071 N N . LYS A 1 128 ? 20.172 -6.175 -5.263 1.00 58.12 128 LYS A N 1
ATOM 1072 C CA . LYS A 1 128 ? 19.516 -7.313 -4.586 1.00 58.12 128 LYS A CA 1
ATOM 1073 C C . LYS A 1 128 ? 20.399 -7.890 -3.481 1.00 58.12 128 LYS A C 1
ATOM 1075 O O . LYS A 1 128 ? 19.931 -8.079 -2.362 1.00 58.12 128 LYS A O 1
ATOM 1080 N N . ARG A 1 129 ? 21.700 -8.045 -3.754 1.00 53.41 129 ARG A N 1
ATOM 1081 C CA . ARG A 1 129 ? 22.688 -8.447 -2.739 1.00 53.41 129 ARG A CA 1
ATOM 1082 C C . ARG A 1 129 ? 22.792 -7.451 -1.583 1.00 53.41 129 ARG A C 1
ATOM 1084 O O . ARG A 1 129 ? 22.888 -7.872 -0.438 1.00 53.41 129 ARG A O 1
ATOM 1091 N N . GLY A 1 130 ? 22.770 -6.147 -1.853 1.00 51.62 130 GLY A N 1
ATOM 1092 C CA . GLY A 1 130 ? 22.810 -5.120 -0.807 1.00 51.62 130 GLY A CA 1
ATOM 1093 C C . GLY A 1 130 ? 21.564 -5.111 0.088 1.00 51.62 130 GLY A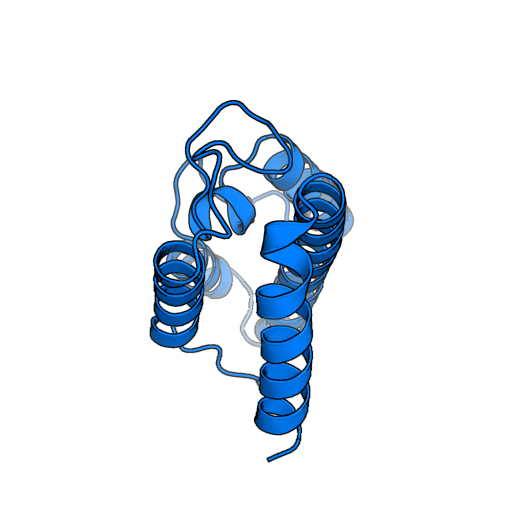 C 1
ATOM 1094 O O . GLY A 1 130 ? 21.685 -4.964 1.304 1.00 51.62 130 GLY A O 1
ATOM 1095 N N . LEU A 1 131 ? 20.379 -5.311 -0.494 1.00 52.97 131 LEU A N 1
ATOM 1096 C CA . LEU A 1 131 ? 19.104 -5.329 0.228 1.00 52.97 131 LEU A CA 1
ATOM 1097 C C . LEU A 1 131 ? 18.969 -6.565 1.133 1.00 52.97 131 LEU A C 1
ATOM 1099 O O . LEU A 1 131 ? 18.525 -6.447 2.273 1.00 52.97 131 LEU A O 1
ATOM 1103 N N . GLU A 1 132 ? 19.398 -7.736 0.652 1.00 47.81 132 GLU A N 1
ATOM 1104 C CA . GLU A 1 132 ? 19.414 -8.984 1.432 1.00 47.81 132 GLU A CA 1
ATOM 1105 C C . GLU A 1 132 ? 20.343 -8.889 2.651 1.00 47.81 132 GLU A C 1
ATOM 1107 O O . GLU A 1 132 ? 19.993 -9.346 3.738 1.00 47.81 132 GLU A O 1
ATOM 1112 N N . VAL A 1 133 ? 21.502 -8.244 2.496 1.00 51.59 133 VAL A N 1
ATOM 1113 C CA . VAL A 1 133 ? 22.470 -8.044 3.586 1.00 51.59 133 VAL A CA 1
ATOM 1114 C C . VAL A 1 133 ? 21.977 -6.994 4.594 1.00 51.59 133 VAL A C 1
ATOM 1116 O O . VAL A 1 133 ? 22.165 -7.161 5.799 1.00 51.59 133 VAL A O 1
ATOM 1119 N N . GLY A 1 134 ? 21.305 -5.937 4.126 1.00 41.34 134 GLY A N 1
ATOM 1120 C CA . GLY A 1 134 ? 20.737 -4.886 4.980 1.00 41.34 134 GLY A CA 1
ATOM 1121 C C . GLY A 1 134 ? 19.487 -5.291 5.775 1.00 41.34 134 GLY A C 1
ATOM 1122 O O . GLY A 1 134 ? 19.214 -4.682 6.800 1.00 41.34 134 GLY A O 1
ATOM 1123 N N . LEU A 1 135 ? 18.739 -6.311 5.338 1.00 38.62 135 LEU A N 1
ATOM 1124 C CA . LEU A 1 135 ? 17.601 -6.881 6.083 1.00 38.62 135 LEU A CA 1
ATOM 1125 C C . LEU A 1 135 ? 18.017 -7.961 7.100 1.00 38.62 135 LEU A C 1
ATOM 1127 O O . LEU A 1 135 ? 17.220 -8.326 7.963 1.00 38.62 135 LEU A O 1
ATOM 1131 N N . ALA A 1 136 ? 19.241 -8.485 6.987 1.00 34.19 136 ALA A N 1
ATOM 1132 C CA . ALA A 1 136 ? 19.806 -9.508 7.868 1.00 34.19 136 ALA A CA 1
ATOM 1133 C C . ALA A 1 136 ? 20.667 -8.939 9.019 1.00 34.19 136 ALA A C 1
ATOM 1135 O O . ALA A 1 136 ? 21.246 -9.721 9.776 1.00 34.19 136 ALA A O 1
ATOM 1136 N N . SER A 1 137 ? 20.757 -7.608 9.141 1.00 33.69 137 SER A N 1
ATOM 1137 C CA . SER A 1 137 ? 21.549 -6.877 10.146 1.00 33.69 137 SER A CA 1
ATOM 1138 C C . SER A 1 137 ? 20.645 -6.048 11.052 1.00 33.69 137 SER A C 1
ATOM 1140 O O . SER A 1 137 ? 20.927 -5.993 12.268 1.00 33.69 137 SER A O 1
#

Secondary structure (DSSP, 8-state):
------HHHHHHHHHHHHHTT--S--B-TTTSSSB--HHIIIIISHHHHHHHHHHHHHTT-GGGPPPTT--HHHHHHHHHHHS-TTTHHHHHHHHHHHHHHHHHHHHHHHHHHHHTSGGGHHHHHHHHHHHHHHH--

Organism: Setaria italica (NCBI:txid4555)